Protein AF-A0A6J7AGJ0-F1 (afdb_monomer_lite)

Foldseek 3Di:
DDPVVVLVVLLVLLVVLVVVLVVDVVSVVVSVVVNVVSQDDPNHDPPDDD

pLDDT: mean 90.02, std 15.29, range [36.31, 98.19]

InterPro domains:
  IPR012961 ATP-dependent RNA helicase Ski2/MTR4, C-terminal [PF08148] (2-43)

Radius of gyration: 11.65 Å; chains: 1; bounding box: 30×19×26 Å

Organism: NCBI:txid449393

Sequence (50 aa):
MSVGDFVRSTKQLIDLLNQIAGASQKLRPVCKDAVKRIDRGVVAYLMGEV

Structure (mmCIF, N/CA/C/O backbone):
data_AF-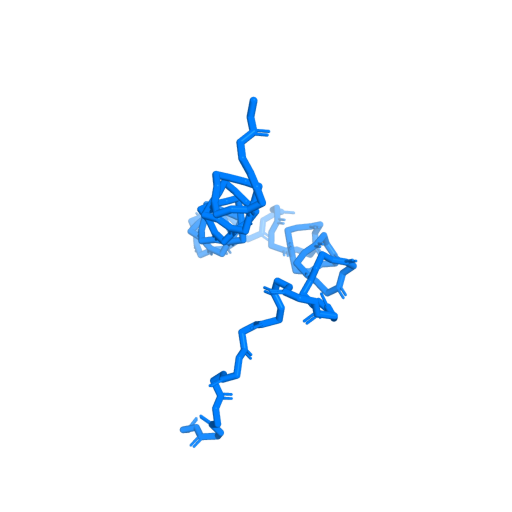A0A6J7AGJ0-F1
#
_entry.id   AF-A0A6J7AGJ0-F1
#
loop_
_atom_site.group_PDB
_atom_site.id
_atom_site.type_symbol
_atom_site.label_atom_id
_atom_site.label_alt_id
_atom_site.label_comp_id
_atom_site.label_asym_id
_atom_site.label_entity_id
_atom_site.label_seq_id
_atom_site.pdbx_PDB_ins_code
_atom_site.Cartn_x
_atom_site.Cartn_y
_atom_site.Cartn_z
_atom_site.occupancy
_atom_site.B_iso_or_equiv
_atom_site.auth_seq_id
_atom_site.auth_comp_id
_atom_site.auth_asym_id
_atom_site.auth_atom_id
_atom_site.pdbx_PDB_model_num
ATOM 1 N N . MET A 1 1 ? 21.880 -0.002 -2.279 1.00 71.25 1 MET A N 1
ATOM 2 C CA . MET A 1 1 ? 20.498 -0.513 -2.386 1.00 71.25 1 MET A CA 1
ATOM 3 C C . MET A 1 1 ? 20.234 -0.774 -3.856 1.00 71.25 1 MET A C 1
ATOM 5 O O . MET A 1 1 ? 20.362 0.156 -4.643 1.00 71.25 1 MET A O 1
ATOM 9 N N . SER A 1 2 ? 19.993 -2.025 -4.243 1.00 94.06 2 SER A N 1
ATOM 10 C CA . SER A 1 2 ? 19.631 -2.365 -5.623 1.00 94.06 2 SER A CA 1
ATOM 11 C C . SER A 1 2 ? 18.161 -2.031 -5.901 1.00 94.06 2 SER A C 1
ATOM 13 O O . SER A 1 2 ? 17.374 -1.826 -4.974 1.00 94.06 2 SER A O 1
ATOM 15 N N . VAL A 1 3 ? 17.762 -2.026 -7.177 1.00 92.56 3 VAL A N 1
ATOM 16 C CA . VAL A 1 3 ? 16.344 -1.897 -7.565 1.00 92.56 3 VAL A CA 1
ATOM 17 C C . VAL A 1 3 ? 15.501 -3.007 -6.924 1.00 92.56 3 VAL A C 1
ATOM 19 O O . VAL A 1 3 ? 14.400 -2.750 -6.443 1.00 92.56 3 VAL A O 1
ATOM 22 N N . GLY A 1 4 ? 16.039 -4.229 -6.845 1.00 93.88 4 GLY A N 1
ATOM 23 C CA . GLY A 1 4 ? 15.379 -5.352 -6.178 1.00 93.88 4 GLY A CA 1
ATOM 24 C C . GLY A 1 4 ? 15.170 -5.124 -4.678 1.00 93.88 4 GLY A C 1
ATOM 25 O O . GLY A 1 4 ? 14.103 -5.447 -4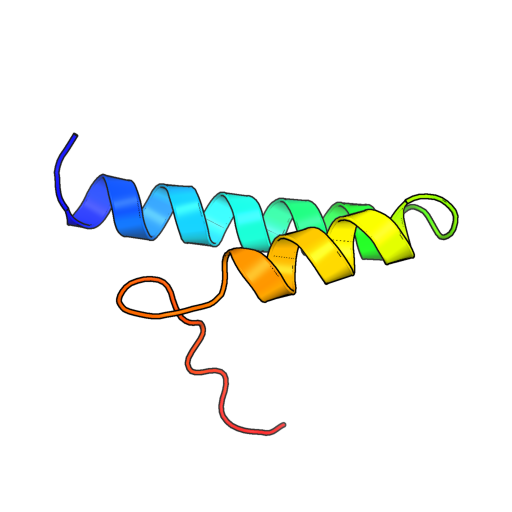.158 1.00 93.88 4 GLY A O 1
ATOM 26 N N . ASP A 1 5 ? 16.143 -4.515 -3.992 1.00 96.00 5 ASP A N 1
ATOM 27 C CA . ASP A 1 5 ? 16.031 -4.195 -2.561 1.00 96.00 5 ASP A CA 1
ATOM 28 C C . ASP A 1 5 ? 14.978 -3.120 -2.300 1.00 96.00 5 ASP A C 1
ATOM 30 O O . ASP A 1 5 ? 14.243 -3.212 -1.316 1.00 96.00 5 ASP A O 1
ATOM 34 N N . PHE A 1 6 ? 14.880 -2.130 -3.193 1.00 94.50 6 PHE A N 1
ATOM 35 C CA . PHE A 1 6 ? 13.839 -1.110 -3.129 1.00 94.50 6 PHE A CA 1
ATOM 36 C C . PHE A 1 6 ? 12.456 -1.754 -3.243 1.00 94.50 6 PHE A C 1
ATOM 38 O O . PHE A 1 6 ? 11.646 -1.628 -2.327 1.00 94.50 6 PHE A O 1
ATOM 45 N N . VAL A 1 7 ? 12.219 -2.529 -4.309 1.00 94.69 7 VAL A N 1
ATOM 46 C CA . VAL A 1 7 ? 10.923 -3.187 -4.531 1.00 94.69 7 VAL A CA 1
ATOM 47 C C . VAL A 1 7 ? 10.559 -4.104 -3.362 1.00 94.69 7 VAL A C 1
ATOM 49 O O . VAL A 1 7 ? 9.423 -4.075 -2.890 1.00 94.69 7 VAL A O 1
ATOM 52 N N . ARG A 1 8 ? 11.520 -4.885 -2.853 1.00 94.88 8 ARG A N 1
ATOM 53 C CA . ARG A 1 8 ? 11.308 -5.767 -1.698 1.00 94.88 8 ARG A CA 1
ATOM 54 C C . ARG A 1 8 ? 10.933 -4.980 -0.442 1.00 94.88 8 ARG A C 1
ATOM 56 O O . ARG A 1 8 ? 9.920 -5.293 0.177 1.00 94.88 8 ARG A O 1
ATOM 63 N N . SER A 1 9 ? 11.711 -3.959 -0.092 1.00 96.12 9 SER A N 1
ATOM 64 C CA . SER A 1 9 ? 11.479 -3.150 1.111 1.00 96.12 9 SER A CA 1
ATOM 65 C C . SER A 1 9 ? 10.128 -2.435 1.056 1.00 96.12 9 SER A C 1
ATOM 67 O O . SER A 1 9 ? 9.414 -2.368 2.055 1.00 96.12 9 SER A O 1
ATOM 69 N N . THR A 1 10 ? 9.729 -1.940 -0.120 1.00 96.31 10 THR A N 1
ATOM 70 C CA . THR A 1 10 ? 8.426 -1.291 -0.293 1.00 96.31 10 THR A CA 1
ATOM 71 C C . THR A 1 10 ? 7.264 -2.270 -0.136 1.00 96.31 10 THR A C 1
ATOM 73 O O . THR A 1 10 ? 6.279 -1.932 0.518 1.00 96.31 10 THR A O 1
ATOM 76 N N . LYS A 1 11 ? 7.379 -3.498 -0.658 1.00 94.62 11 LYS A N 1
ATOM 77 C CA . LYS A 1 11 ? 6.356 -4.537 -0.453 1.00 94.62 11 LYS A CA 1
ATOM 78 C C . LYS A 1 11 ? 6.238 -4.942 1.015 1.00 94.62 11 LYS A C 1
ATOM 80 O O . LYS A 1 11 ? 5.134 -4.978 1.542 1.00 94.62 11 LYS A O 1
ATOM 85 N N . GLN A 1 12 ? 7.366 -5.115 1.701 1.00 96.56 12 GLN A N 1
ATOM 86 C CA . GLN A 1 12 ? 7.380 -5.392 3.141 1.00 96.56 12 GLN A CA 1
ATOM 87 C C . GLN A 1 12 ? 6.727 -4.267 3.956 1.00 96.56 12 GLN A C 1
ATOM 89 O O . GLN A 1 12 ? 6.018 -4.533 4.926 1.00 96.56 12 GLN A O 1
ATOM 94 N N . LEU A 1 13 ? 6.916 -3.007 3.549 1.00 97.00 13 LEU A N 1
ATOM 95 C CA . LEU A 1 13 ? 6.233 -1.871 4.165 1.00 97.00 13 LEU A CA 1
ATOM 96 C C . LEU A 1 13 ? 4.710 -1.933 3.952 1.00 97.00 13 LEU A C 1
ATOM 98 O O . LEU A 1 13 ? 3.960 -1.699 4.898 1.00 97.00 13 LEU A O 1
ATOM 102 N N . ILE A 1 14 ? 4.243 -2.272 2.744 1.00 96.25 14 ILE A N 1
ATOM 103 C CA . ILE A 1 14 ? 2.810 -2.477 2.464 1.00 96.25 14 ILE A CA 1
ATOM 104 C C . ILE A 1 14 ? 2.241 -3.595 3.350 1.00 96.25 14 ILE A C 1
ATOM 106 O O . ILE A 1 14 ? 1.176 -3.422 3.949 1.00 96.25 14 ILE A O 1
ATOM 110 N N . ASP A 1 15 ? 2.952 -4.717 3.471 1.00 96.62 15 ASP A N 1
ATOM 111 C CA . ASP A 1 15 ? 2.520 -5.857 4.284 1.00 96.62 15 ASP A CA 1
ATOM 112 C C . ASP A 1 15 ? 2.384 -5.462 5.759 1.00 96.62 15 ASP A C 1
ATOM 114 O O . ASP A 1 15 ? 1.354 -5.726 6.385 1.00 96.62 15 ASP A O 1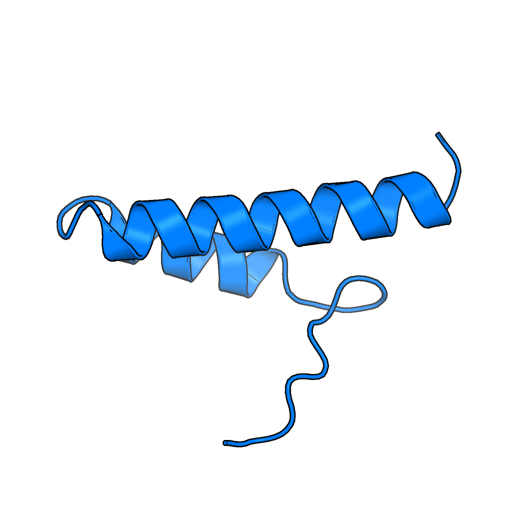
ATOM 118 N N . LEU A 1 16 ? 3.375 -4.747 6.299 1.00 97.94 16 LEU A N 1
ATOM 119 C CA . LEU A 1 16 ? 3.347 -4.232 7.666 1.00 97.94 16 LEU A CA 1
ATOM 120 C C . LEU A 1 16 ? 2.158 -3.286 7.896 1.00 97.94 16 LEU A C 1
ATOM 122 O O . LEU A 1 16 ? 1.450 -3.412 8.897 1.00 97.94 16 LEU A O 1
ATOM 126 N N . LEU A 1 17 ? 1.892 -2.363 6.967 1.00 97.81 17 LEU A N 1
ATOM 127 C CA . LEU A 1 17 ? 0.744 -1.456 7.061 1.00 97.81 17 LEU A CA 1
ATOM 128 C C . LEU A 1 17 ? -0.586 -2.220 7.058 1.00 97.81 17 LEU A C 1
ATOM 130 O O . LEU A 1 17 ? -1.485 -1.884 7.832 1.00 97.81 17 LEU A 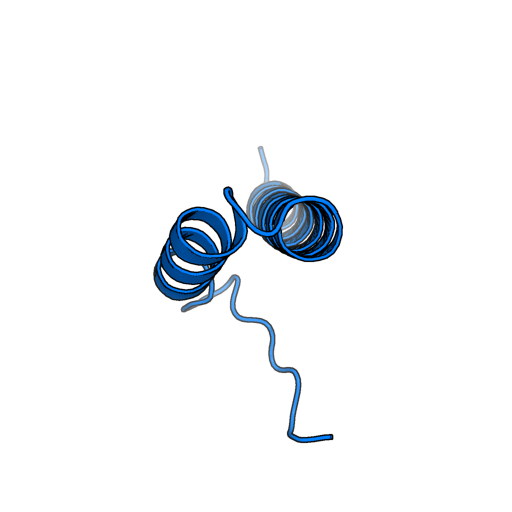O 1
ATOM 134 N N . ASN A 1 18 ? -0.720 -3.262 6.235 1.00 96.69 18 ASN A N 1
ATOM 135 C CA . ASN A 1 18 ? -1.914 -4.108 6.228 1.00 96.69 18 ASN A CA 1
ATOM 136 C C . ASN A 1 18 ? -2.080 -4.895 7.539 1.00 96.69 18 ASN A C 1
ATOM 138 O O . ASN A 1 18 ? -3.199 -4.979 8.049 1.00 96.69 18 ASN A O 1
ATOM 142 N N . GLN A 1 19 ? -0.993 -5.405 8.126 1.00 98.19 19 GLN A N 1
ATOM 143 C CA . GLN A 1 19 ? -1.024 -6.074 9.433 1.00 98.19 19 GLN A CA 1
ATOM 144 C C . GLN A 1 19 ? -1.462 -5.114 10.550 1.00 98.19 19 GLN A C 1
ATOM 146 O O . GLN A 1 19 ? -2.367 -5.437 11.322 1.00 98.19 19 GLN A O 1
ATOM 151 N N . ILE A 1 20 ? -0.904 -3.897 10.591 1.00 98.12 20 ILE A N 1
ATOM 152 C CA . ILE A 1 20 ? -1.300 -2.856 11.556 1.00 98.12 20 ILE A CA 1
ATOM 153 C C . ILE A 1 20 ? -2.776 -2.474 11.371 1.00 98.12 20 ILE A C 1
ATOM 155 O O . ILE A 1 20 ? -3.512 -2.353 12.352 1.00 98.12 20 ILE A O 1
ATOM 159 N N . ALA A 1 21 ? -3.239 -2.332 10.125 1.00 97.56 21 ALA A N 1
ATOM 160 C CA . ALA A 1 21 ? -4.642 -2.052 9.818 1.00 97.56 21 ALA A CA 1
ATOM 161 C C . ALA A 1 21 ? -5.591 -3.175 10.279 1.00 97.56 21 ALA A C 1
ATOM 163 O O . ALA A 1 21 ? -6.737 -2.910 10.659 1.00 97.56 21 ALA A O 1
ATOM 164 N N . GLY A 1 22 ? -5.130 -4.427 10.231 1.00 95.44 22 GLY A N 1
ATOM 165 C CA . GLY A 1 22 ? -5.834 -5.586 10.775 1.00 95.44 22 GLY A CA 1
ATOM 166 C C . GLY A 1 22 ? -5.919 -5.544 12.301 1.00 95.44 22 GLY A C 1
ATOM 167 O O . GLY A 1 22 ? -7.006 -5.720 12.847 1.00 95.44 22 GLY A O 1
ATOM 168 N N . ALA A 1 23 ? -4.803 -5.232 12.965 1.00 98.06 23 ALA A N 1
ATOM 169 C CA . ALA A 1 23 ? -4.669 -5.251 14.421 1.00 98.06 23 ALA A CA 1
ATOM 170 C C . ALA A 1 23 ? -5.303 -4.047 15.144 1.00 98.06 23 ALA A C 1
ATOM 172 O O . ALA A 1 23 ? -5.744 -4.181 16.283 1.00 98.06 23 ALA A O 1
ATOM 173 N N . SER A 1 24 ? -5.364 -2.867 14.515 1.00 97.56 24 SER A N 1
ATOM 174 C CA . SER A 1 24 ? -5.881 -1.643 15.141 1.00 97.56 24 SER A CA 1
ATOM 175 C C . SER A 1 24 ? -6.926 -0.948 14.274 1.00 97.56 24 SER A C 1
ATOM 177 O O . SER A 1 24 ? -6.612 -0.335 13.252 1.00 97.56 24 SER A O 1
ATOM 179 N N . GLN A 1 25 ? -8.185 -0.961 14.726 1.00 96.00 25 GLN A N 1
ATOM 180 C CA . GLN A 1 25 ? -9.276 -0.249 14.049 1.00 96.00 25 GLN A CA 1
ATOM 181 C C . GLN A 1 25 ? -9.038 1.265 13.988 1.00 96.00 25 GLN A C 1
ATOM 183 O O . GLN A 1 25 ? -9.365 1.893 12.984 1.00 96.00 25 GLN A O 1
ATOM 188 N N . LYS A 1 26 ? -8.405 1.843 15.019 1.00 97.94 26 LYS A N 1
ATOM 189 C CA . LYS A 1 26 ? -8.049 3.268 15.060 1.00 97.94 26 LYS A CA 1
ATOM 190 C C . LYS A 1 26 ? -7.040 3.643 13.969 1.00 97.94 26 LYS A C 1
ATOM 192 O O . LYS A 1 26 ? -7.138 4.725 13.400 1.00 97.94 26 LYS A O 1
ATOM 197 N N . LEU A 1 27 ? -6.069 2.771 13.686 1.00 97.81 27 LEU A N 1
ATOM 198 C CA . LEU A 1 27 ? -5.003 3.031 12.706 1.00 97.81 27 LEU A CA 1
ATOM 199 C C . LEU A 1 27 ? -5.357 2.567 11.289 1.00 97.81 27 LEU A C 1
ATOM 201 O O . LEU A 1 27 ? -4.729 2.992 10.322 1.00 97.81 27 LEU A O 1
ATOM 205 N N . ARG A 1 28 ? -6.389 1.735 11.138 1.00 97.62 28 ARG A N 1
ATOM 206 C CA . ARG A 1 28 ? -6.835 1.216 9.842 1.00 97.62 28 ARG A CA 1
ATOM 207 C C . ARG A 1 28 ? -6.996 2.291 8.754 1.00 97.62 28 ARG A C 1
ATOM 209 O O . ARG A 1 28 ? -6.482 2.045 7.662 1.00 97.62 28 ARG A O 1
ATOM 216 N N . PRO A 1 29 ? -7.630 3.460 8.993 1.00 97.88 29 PRO A N 1
ATOM 217 C CA . PRO A 1 29 ? -7.814 4.463 7.944 1.00 97.88 29 PRO A CA 1
ATOM 218 C C . PRO A 1 29 ? -6.486 5.018 7.421 1.00 97.88 29 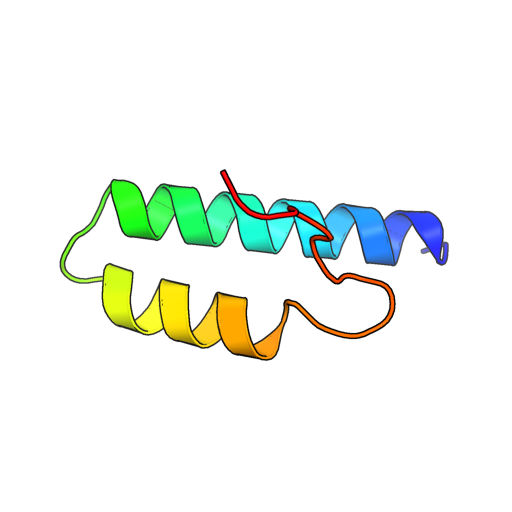PRO A C 1
ATOM 220 O O . PRO A 1 29 ? -6.276 5.065 6.211 1.00 97.88 29 PRO A O 1
ATOM 223 N N . VAL A 1 30 ? -5.559 5.369 8.322 1.00 98.00 30 VAL A N 1
ATOM 224 C CA . VAL A 1 30 ? -4.253 5.925 7.935 1.00 98.00 30 VAL A CA 1
ATOM 225 C C . VAL A 1 30 ? -3.376 4.880 7.244 1.00 98.00 30 VAL A C 1
ATOM 227 O O . VAL A 1 30 ? -2.730 5.186 6.246 1.00 98.00 30 VAL A O 1
ATOM 230 N N . CYS A 1 31 ? -3.406 3.624 7.699 1.00 98.12 31 CYS A N 1
ATOM 231 C CA . CYS A 1 31 ? -2.660 2.542 7.060 1.00 98.12 31 CYS A CA 1
ATOM 232 C C . CYS A 1 31 ? -3.179 2.241 5.648 1.00 98.12 31 CYS A C 1
ATOM 234 O O . CYS A 1 31 ? -2.378 2.067 4.733 1.00 98.12 31 CYS A O 1
ATOM 236 N N . LYS A 1 32 ? -4.504 2.214 5.443 1.00 96.69 32 LYS A N 1
ATOM 237 C CA . LYS A 1 32 ? -5.093 1.985 4.115 1.00 96.69 32 LYS A CA 1
ATOM 238 C C . LYS A 1 32 ? -4.820 3.142 3.151 1.00 96.69 32 LYS A C 1
ATOM 240 O O . LYS A 1 32 ? -4.507 2.880 1.991 1.00 96.69 32 LYS A O 1
ATOM 245 N N . ASP A 1 33 ? -4.869 4.391 3.620 1.00 97.56 33 ASP A N 1
ATOM 246 C CA . ASP A 1 33 ? -4.481 5.551 2.804 1.00 97.56 33 ASP A CA 1
ATOM 247 C C . ASP A 1 33 ? -2.994 5.499 2.413 1.00 97.56 33 ASP A C 1
ATOM 249 O O . ASP A 1 33 ? -2.647 5.699 1.249 1.00 97.56 33 ASP A O 1
ATOM 253 N N . ALA A 1 34 ? -2.114 5.145 3.356 1.00 97.31 34 ALA A N 1
ATOM 254 C CA . ALA A 1 34 ? -0.689 4.977 3.086 1.00 97.31 34 ALA A CA 1
ATOM 255 C C . ALA A 1 34 ? -0.424 3.882 2.040 1.00 97.31 34 ALA A C 1
ATOM 257 O O . ALA A 1 34 ? 0.300 4.132 1.077 1.00 97.31 34 ALA A O 1
ATOM 258 N N . VAL A 1 35 ? -1.058 2.708 2.167 1.00 96.38 35 VAL A N 1
ATOM 259 C CA . VAL A 1 35 ? -0.947 1.626 1.171 1.00 96.38 35 VAL A CA 1
ATOM 260 C C . VAL A 1 35 ? -1.374 2.115 -0.211 1.00 96.38 35 VAL A C 1
ATOM 262 O O . VAL A 1 35 ? -0.612 1.957 -1.157 1.00 96.38 35 VAL A O 1
ATOM 265 N 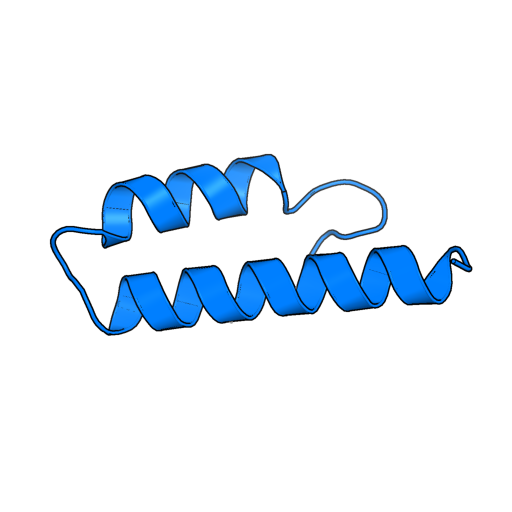N . LYS A 1 36 ? -2.518 2.804 -0.331 1.00 94.88 36 LYS A N 1
ATOM 266 C CA . LYS A 1 36 ? -3.011 3.329 -1.619 1.00 94.88 36 LYS A CA 1
ATOM 267 C C . LYS A 1 36 ? -2.027 4.293 -2.298 1.00 94.88 36 LYS A C 1
ATOM 269 O O . LYS A 1 36 ? -1.977 4.370 -3.522 1.00 94.88 36 LYS A O 1
ATOM 274 N N . ARG A 1 37 ? -1.244 5.048 -1.522 1.00 95.38 37 ARG A N 1
ATOM 275 C CA . ARG A 1 37 ? -0.218 5.968 -2.049 1.00 95.38 37 ARG A CA 1
ATOM 276 C C . ARG A 1 37 ? 1.067 5.254 -2.468 1.00 95.38 37 ARG A C 1
ATOM 278 O O . ARG A 1 37 ? 1.811 5.795 -3.288 1.00 95.38 37 ARG A O 1
ATOM 285 N N . ILE A 1 38 ? 1.358 4.099 -1.878 1.00 94.50 38 ILE A N 1
ATOM 286 C CA . ILE A 1 38 ? 2.589 3.336 -2.111 1.00 94.50 38 ILE A CA 1
ATOM 287 C C . ILE A 1 38 ? 2.394 2.314 -3.236 1.00 94.50 38 ILE A C 1
ATOM 289 O O . ILE A 1 38 ? 3.291 2.147 -4.056 1.00 94.50 38 ILE A O 1
ATOM 293 N N . ASP A 1 39 ? 1.232 1.669 -3.290 1.00 93.19 39 ASP A N 1
ATOM 294 C CA . ASP A 1 39 ? 0.895 0.571 -4.196 1.00 93.19 39 ASP A CA 1
ATOM 295 C C . ASP A 1 39 ? 0.686 1.048 -5.647 1.00 93.19 39 ASP A C 1
ATOM 297 O O . ASP A 1 39 ? -0.432 1.232 -6.126 1.00 93.19 39 ASP A O 1
ATOM 301 N N . ARG A 1 40 ? 1.788 1.357 -6.337 1.00 91.38 40 ARG A N 1
ATOM 302 C CA . ARG A 1 40 ? 1.795 1.877 -7.714 1.00 91.38 40 ARG A CA 1
ATOM 303 C C . ARG A 1 40 ? 3.121 1.614 -8.426 1.00 91.38 40 ARG A C 1
ATOM 305 O O . ARG A 1 40 ? 4.161 1.432 -7.798 1.00 91.38 40 ARG A O 1
ATOM 312 N N . GLY A 1 41 ? 3.107 1.673 -9.758 1.00 92.38 41 GLY A N 1
ATOM 313 C CA . GLY A 1 41 ? 4.314 1.539 -10.580 1.00 92.38 41 GLY A CA 1
ATOM 314 C C . GLY A 1 41 ? 5.041 0.211 -10.346 1.00 92.38 41 GLY A C 1
ATOM 315 O O . GLY A 1 41 ? 4.414 -0.840 -10.268 1.00 92.38 41 GLY A O 1
ATOM 316 N N . VAL A 1 42 ? 6.370 0.258 -10.205 1.00 90.56 42 VAL A N 1
ATOM 317 C CA . VAL A 1 42 ? 7.228 -0.940 -10.067 1.00 90.56 42 VAL A CA 1
ATOM 318 C C . VAL A 1 42 ? 7.032 -1.721 -8.761 1.00 90.56 42 VAL A C 1
ATOM 320 O O . VAL A 1 42 ? 7.525 -2.840 -8.639 1.00 90.56 42 VAL A O 1
ATOM 323 N N . VAL A 1 43 ? 6.333 -1.145 -7.780 1.00 90.69 43 VAL A N 1
ATOM 324 C CA . VAL A 1 43 ? 6.060 -1.778 -6.479 1.00 90.69 43 VAL A CA 1
ATOM 325 C C . VAL A 1 43 ? 4.614 -2.245 -6.335 1.00 90.69 43 VAL A C 1
ATOM 327 O O . VAL A 1 43 ? 4.266 -2.763 -5.278 1.00 90.69 43 VAL A O 1
ATOM 330 N N . ALA A 1 44 ? 3.797 -2.085 -7.382 1.00 89.69 44 ALA A N 1
ATOM 331 C CA . ALA A 1 44 ? 2.393 -2.458 -7.347 1.00 89.69 44 ALA A CA 1
ATOM 332 C C . ALA A 1 44 ? 2.210 -3.955 -7.039 1.00 89.69 44 ALA A C 1
ATOM 334 O O . ALA A 1 44 ? 2.854 -4.822 -7.646 1.00 89.69 44 ALA A O 1
ATOM 335 N N . TYR A 1 45 ? 1.314 -4.264 -6.107 1.00 75.88 45 TYR A N 1
ATOM 336 C CA . TYR A 1 45 ? 0.788 -5.601 -5.908 1.00 75.88 45 TYR A CA 1
ATOM 337 C C . TYR A 1 45 ? -0.206 -5.880 -7.036 1.00 75.88 45 TYR A C 1
ATOM 339 O O . TYR A 1 45 ? -1.364 -5.481 -6.989 1.00 75.88 45 TYR A O 1
ATOM 347 N N . LEU A 1 46 ? 0.246 -6.613 -8.057 1.00 65.12 46 LEU A N 1
ATOM 348 C CA . LEU A 1 46 ? -0.631 -7.279 -9.024 1.00 65.12 46 LEU A CA 1
ATOM 349 C C . LEU A 1 46 ? -1.353 -8.449 -8.331 1.00 65.12 46 LEU A C 1
ATOM 351 O O . LEU A 1 46 ? -1.192 -9.605 -8.708 1.00 65.12 46 LEU A O 1
ATOM 355 N N . MET A 1 47 ? -2.087 -8.172 -7.256 1.00 54.72 47 MET A N 1
ATOM 356 C CA . MET A 1 47 ? -3.076 -9.108 -6.744 1.00 54.72 47 MET A CA 1
ATOM 357 C C . MET A 1 47 ? -4.294 -8.928 -7.638 1.00 54.72 47 MET A C 1
ATOM 359 O O . MET A 1 47 ? -5.104 -8.026 -7.433 1.00 54.72 47 MET A O 1
ATOM 363 N N . GLY A 1 48 ? -4.344 -9.739 -8.697 1.00 44.53 48 GLY A N 1
ATOM 364 C CA . GLY A 1 48 ? -5.583 -9.990 -9.413 1.00 44.53 48 GLY A CA 1
ATOM 365 C C . GLY A 1 48 ? -6.660 -10.394 -8.412 1.00 44.53 48 GLY A C 1
ATOM 366 O O . GLY A 1 48 ? -6.372 -11.068 -7.424 1.00 44.53 48 GLY A O 1
ATOM 367 N N . GLU A 1 49 ? -7.858 -9.891 -8.671 1.00 38.00 49 GLU A N 1
ATOM 368 C CA . GLU A 1 49 ? -9.106 -10.155 -7.965 1.00 38.00 49 GLU A CA 1
ATOM 369 C C . GLU A 1 49 ? -9.159 -11.576 -7.375 1.00 38.00 49 GLU A C 1
ATOM 371 O O . GLU A 1 49 ? -9.035 -12.567 -8.099 1.00 38.00 49 GLU A O 1
ATOM 376 N N . VAL A 1 50 ? -9.353 -11.657 -6.057 1.00 36.31 50 VAL A N 1
ATOM 377 C CA . VAL A 1 50 ? -9.915 -12.828 -5.372 1.00 36.31 50 VAL A CA 1
ATOM 378 C C . VAL A 1 50 ? -11.131 -12.353 -4.600 1.00 36.31 50 VAL A C 1
ATOM 380 O O . VAL A 1 50 ? -10.994 -11.330 -3.887 1.00 36.31 50 VAL A O 1
#

Secondary structure (DSSP, 8-state):
--HHHHHHHHHHHHHHHHHHHHH-TTTHHHHHHHHHHHSSGGG-------